Protein AF-A0AA97DYS7-F1 (afdb_monomer_lite)

Sequence (61 aa):
MNWEPFEDRKKLPAPWAGLSDKELQDVTGLDDAMFCHNGLFIAGCASFENTMKMAQMALEY

pLDDT: mean 94.13, std 9.4, range [57.0, 98.81]

Secondary structure (DSSP, 8-state):
---PPPPPSSPPPGGGTT-BHHHHHHHH--TTEEEE-TTSS-EEESSHHHHHHHHHHHHH-

Structure (mmCIF, N/CA/C/O backbone):
data_AF-A0AA97DYS7-F1
#
_entry.id   AF-A0AA97DYS7-F1
#
loop_
_atom_site.group_PDB
_atom_site.id
_atom_site.type_symbol
_atom_site.label_atom_id
_atom_site.label_alt_id
_atom_site.label_comp_id
_atom_site.label_asym_id
_atom_site.label_entity_id
_atom_site.label_seq_id
_atom_site.pdbx_PDB_ins_code
_atom_site.Cartn_x
_atom_site.Cartn_y
_atom_site.Cartn_z
_atom_site.occupancy
_atom_site.B_iso_or_equiv
_atom_site.auth_seq_id
_atom_site.auth_comp_id
_atom_site.auth_asym_id
_atom_site.auth_atom_id
_atom_site.pdbx_PDB_model_num
ATOM 1 N N . MET A 1 1 ? 28.551 15.475 -13.508 1.00 57.00 1 MET A N 1
ATOM 2 C CA . MET A 1 1 ? 27.759 14.881 -12.412 1.00 57.00 1 MET A CA 1
ATOM 3 C C . MET A 1 1 ? 27.238 13.570 -12.966 1.00 57.00 1 MET A C 1
ATOM 5 O O . MET A 1 1 ? 26.478 13.616 -13.922 1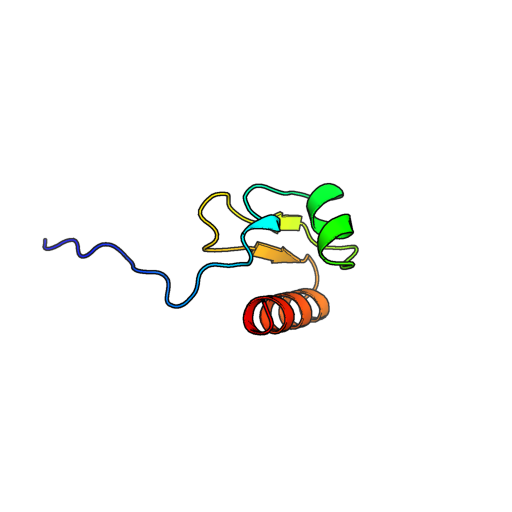.00 57.00 1 MET A O 1
ATOM 9 N N . ASN A 1 2 ? 27.763 12.437 -12.502 1.00 64.12 2 ASN A N 1
ATOM 10 C CA . ASN A 1 2 ? 27.315 11.128 -12.978 1.00 64.12 2 ASN A CA 1
ATOM 11 C C . ASN A 1 2 ? 26.053 10.766 -12.193 1.00 64.12 2 ASN A C 1
ATOM 13 O O . ASN A 1 2 ? 26.091 10.740 -10.964 1.00 64.12 2 ASN A O 1
ATOM 17 N N . TRP A 1 3 ? 24.942 10.587 -12.902 1.00 67.44 3 TRP A N 1
ATOM 18 C CA . TRP A 1 3 ? 23.655 10.199 -12.335 1.00 67.44 3 TRP A CA 1
ATOM 19 C C . TRP A 1 3 ? 23.480 8.701 -12.562 1.00 67.44 3 TRP A C 1
ATOM 21 O O . TRP A 1 3 ? 23.099 8.275 -13.649 1.00 67.44 3 TRP A O 1
ATOM 31 N N . GLU A 1 4 ? 23.803 7.908 -11.548 1.00 79.12 4 GLU A N 1
ATOM 32 C CA . GLU A 1 4 ? 23.416 6.499 -11.502 1.00 79.12 4 GLU A CA 1
ATOM 33 C C . GLU A 1 4 ?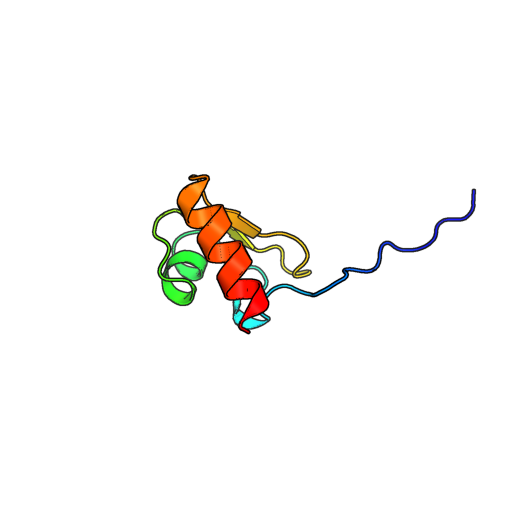 21.936 6.447 -11.075 1.00 79.12 4 GLU A C 1
ATOM 35 O O . GLU A 1 4 ? 21.578 7.080 -10.074 1.00 79.12 4 GLU A O 1
ATOM 40 N N . PRO A 1 5 ? 21.044 5.773 -11.821 1.00 73.69 5 PRO A N 1
ATOM 41 C CA . PRO A 1 5 ? 19.664 5.603 -11.389 1.00 73.69 5 PRO A CA 1
ATOM 42 C C . PRO A 1 5 ? 19.622 4.821 -10.070 1.00 73.69 5 PRO A C 1
ATOM 44 O O . PRO A 1 5 ? 20.351 3.852 -9.879 1.00 73.69 5 PRO A O 1
ATOM 47 N N . PHE A 1 6 ? 18.764 5.252 -9.146 1.00 73.56 6 PHE A N 1
ATOM 48 C CA . PHE A 1 6 ? 18.528 4.513 -7.911 1.00 73.56 6 PHE A CA 1
ATOM 49 C C . PHE A 1 6 ? 17.811 3.203 -8.253 1.00 73.56 6 PHE A C 1
ATOM 51 O O . PHE A 1 6 ? 16.696 3.228 -8.776 1.00 73.56 6 PHE A O 1
ATOM 58 N N . GLU A 1 7 ? 18.456 2.071 -7.986 1.00 80.69 7 GLU A N 1
ATOM 59 C CA . GLU A 1 7 ? 17.836 0.755 -8.111 1.00 80.69 7 GLU A CA 1
ATOM 60 C C . GLU A 1 7 ? 17.226 0.332 -6.772 1.00 80.69 7 GLU A C 1
ATOM 62 O O . GLU A 1 7 ? 17.888 0.325 -5.729 1.00 80.69 7 GLU A O 1
ATOM 67 N N . ASP A 1 8 ? 15.948 -0.045 -6.802 1.00 81.25 8 ASP A N 1
ATOM 68 C CA . ASP A 1 8 ? 15.282 -0.607 -5.634 1.00 81.25 8 ASP A CA 1
ATOM 69 C C . ASP A 1 8 ? 15.871 -1.983 -5.313 1.00 81.25 8 ASP A C 1
ATOM 71 O O . ASP A 1 8 ? 15.929 -2.862 -6.173 1.00 81.25 8 ASP A O 1
ATOM 75 N N . ARG A 1 9 ? 16.242 -2.213 -4.048 1.00 85.06 9 ARG A N 1
ATOM 76 C CA . ARG A 1 9 ? 16.759 -3.523 -3.605 1.00 85.06 9 ARG A CA 1
ATOM 77 C C . ARG A 1 9 ? 15.728 -4.646 -3.763 1.00 85.06 9 ARG A C 1
ATOM 79 O O . ARG A 1 9 ? 16.091 -5.773 -4.081 1.00 85.06 9 ARG A O 1
ATOM 86 N N . LYS A 1 10 ? 14.456 -4.336 -3.498 1.00 90.50 10 LYS A N 1
ATOM 87 C CA . LYS A 1 10 ? 13.285 -5.193 -3.720 1.00 90.50 10 LYS A CA 1
ATOM 88 C C . LYS A 1 10 ? 12.092 -4.277 -3.988 1.00 90.50 10 LYS A C 1
ATOM 90 O O . LYS A 1 10 ? 11.867 -3.332 -3.236 1.00 90.50 10 LYS A O 1
AT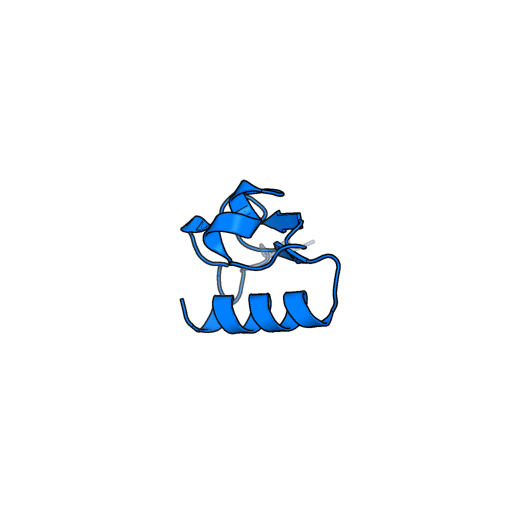OM 95 N N . LYS A 1 11 ? 11.337 -4.562 -5.049 1.00 95.88 11 LYS A N 1
ATOM 96 C CA . LYS A 1 11 ? 10.042 -3.920 -5.293 1.00 95.88 11 LYS A CA 1
ATOM 97 C C . LYS A 1 11 ? 9.027 -4.393 -4.254 1.00 95.88 11 LYS A C 1
ATOM 99 O O . LYS A 1 11 ? 9.016 -5.568 -3.892 1.00 95.88 11 LYS A O 1
ATOM 104 N N . LEU A 1 12 ? 8.157 -3.492 -3.815 1.00 97.56 12 LEU A N 1
ATOM 105 C CA . LEU A 1 12 ? 6.971 -3.843 -3.038 1.00 97.56 12 LEU A CA 1
ATOM 106 C C . LEU A 1 12 ? 6.048 -4.784 -3.839 1.00 97.56 12 LEU A C 1
ATOM 108 O O . LEU A 1 12 ? 6.170 -4.860 -5.066 1.00 97.56 12 LEU A O 1
ATOM 112 N N . PRO A 1 13 ? 5.125 -5.502 -3.174 1.00 97.94 13 PRO A N 1
ATOM 113 C CA . PRO A 1 13 ? 4.220 -6.439 -3.832 1.00 97.94 13 PRO A CA 1
ATOM 114 C C . PRO A 1 13 ? 3.466 -5.809 -5.005 1.00 97.94 13 PRO A C 1
ATOM 116 O O . PRO A 1 13 ? 2.812 -4.780 -4.852 1.00 97.94 13 PRO A O 1
ATOM 119 N N . ALA A 1 14 ? 3.512 -6.455 -6.174 1.00 97.69 14 ALA A N 1
ATOM 120 C CA . ALA A 1 14 ? 2.844 -5.964 -7.380 1.00 97.69 14 ALA A CA 1
ATOM 121 C C . ALA A 1 14 ? 1.343 -5.645 -7.194 1.00 97.69 14 ALA A C 1
ATOM 123 O O . ALA A 1 14 ? 0.905 -4.630 -7.735 1.00 97.69 14 ALA A O 1
ATOM 124 N N . PRO A 1 15 ? 0.560 -6.415 -6.403 1.00 98.00 15 PRO A N 1
ATOM 125 C CA . PRO A 1 15 ? -0.841 -6.086 -6.138 1.00 98.00 15 PRO A CA 1
ATOM 126 C C . PRO A 1 15 ? -1.066 -4.754 -5.416 1.00 98.00 15 PRO A C 1
ATOM 128 O O . PRO A 1 15 ? -2.190 -4.276 -5.406 1.00 98.0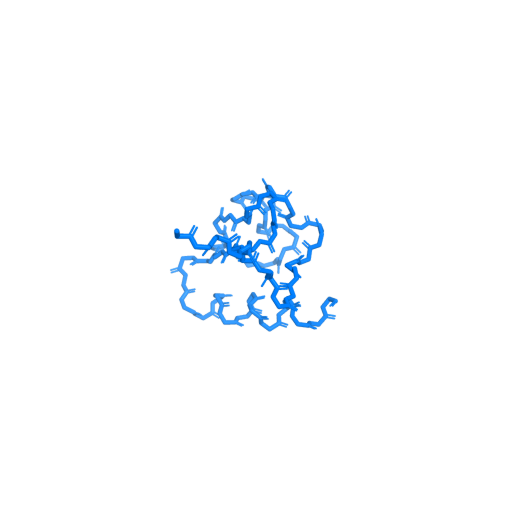0 15 PRO A O 1
ATOM 131 N N . TRP A 1 16 ? -0.041 -4.156 -4.799 1.00 98.56 16 TRP A N 1
ATOM 132 C CA . TRP A 1 16 ? -0.169 -2.880 -4.090 1.00 98.56 16 TRP A CA 1
ATOM 133 C C . TRP A 1 16 ? 0.034 -1.666 -5.005 1.00 98.56 16 TRP A C 1
ATOM 135 O O . TRP A 1 16 ? -0.192 -0.539 -4.572 1.00 98.56 16 TRP A O 1
ATOM 145 N N . ALA A 1 17 ? 0.483 -1.854 -6.250 1.00 98.38 17 ALA A N 1
ATOM 146 C CA . ALA A 1 17 ? 0.881 -0.759 -7.133 1.00 98.38 17 ALA A CA 1
ATOM 147 C C . ALA A 1 17 ? -0.241 0.276 -7.314 1.00 98.38 17 ALA A C 1
ATOM 149 O O . ALA A 1 17 ? -1.270 -0.007 -7.921 1.00 98.38 17 ALA A O 1
ATOM 150 N N . GLY A 1 18 ? -0.017 1.490 -6.806 1.00 98.62 18 GLY A N 1
ATOM 151 C CA . GLY A 1 18 ? -0.936 2.614 -6.974 1.00 98.62 18 GLY A CA 1
ATOM 152 C C . GLY A 1 18 ? -2.183 2.568 -6.091 1.00 98.62 18 GLY A C 1
ATOM 153 O O . GLY A 1 18 ? -2.996 3.480 -6.201 1.00 98.62 18 GLY A O 1
ATOM 154 N N . LEU A 1 19 ? -2.333 1.562 -5.222 1.00 98.81 19 LEU A N 1
ATOM 155 C CA . LEU A 1 19 ? -3.466 1.489 -4.303 1.00 98.81 19 LEU A CA 1
ATOM 156 C C . LEU A 1 19 ? -3.325 2.508 -3.167 1.00 98.81 19 LEU A C 1
ATOM 158 O O . LEU A 1 19 ? -2.223 2.756 -2.661 1.00 98.81 19 LEU A O 1
ATOM 162 N N . SER A 1 20 ? -4.456 3.046 -2.722 1.00 98.75 20 SER A N 1
ATOM 163 C CA . SER A 1 20 ? -4.552 3.960 -1.581 1.00 98.75 20 SER A CA 1
ATOM 164 C C . SER A 1 20 ? -5.780 3.679 -0.728 1.00 98.75 20 SER A C 1
ATOM 166 O O . SER A 1 20 ? -6.754 3.088 -1.199 1.00 98.75 20 SER A O 1
ATOM 168 N N . ASP A 1 21 ? -5.724 4.121 0.528 1.00 98.38 21 ASP A N 1
ATOM 169 C CA . ASP A 1 21 ? -6.804 4.026 1.507 1.00 98.38 21 ASP A CA 1
ATOM 170 C C . ASP A 1 21 ? -7.462 2.638 1.491 1.00 98.38 21 ASP A C 1
ATOM 172 O O . ASP A 1 21 ? -6.784 1.619 1.624 1.00 98.38 21 ASP A O 1
ATOM 176 N N . LYS A 1 22 ? -8.780 2.585 1.282 1.00 98.69 22 LYS A N 1
ATOM 177 C CA . LYS A 1 22 ? -9.580 1.369 1.389 1.00 98.69 22 LYS A CA 1
ATOM 178 C C . LYS A 1 22 ? -9.074 0.230 0.503 1.00 98.69 22 LYS A C 1
ATOM 180 O O . LYS A 1 22 ? -9.061 -0.911 0.948 1.00 98.69 22 LYS A O 1
ATOM 185 N N . GLU A 1 23 ? -8.611 0.529 -0.709 1.00 98.75 23 GLU A N 1
ATOM 186 C CA . GLU A 1 23 ? -8.114 -0.499 -1.628 1.00 98.75 23 GLU A CA 1
ATOM 187 C C . GLU A 1 23 ? -6.824 -1.138 -1.104 1.00 98.75 23 GLU A C 1
ATOM 189 O O . GLU A 1 23 ? -6.672 -2.359 -1.145 1.00 98.75 23 GLU A O 1
ATOM 194 N N . LEU A 1 24 ? -5.909 -0.331 -0.552 1.00 98.75 24 LEU A N 1
ATOM 195 C CA . LEU A 1 24 ? -4.685 -0.854 0.050 1.00 98.75 24 LEU A CA 1
ATOM 196 C C . LEU A 1 24 ? -4.973 -1.564 1.380 1.00 98.75 24 LEU A C 1
ATOM 198 O O . LEU A 1 24 ? -4.385 -2.609 1.660 1.00 98.75 24 LEU A O 1
ATOM 202 N N . GLN A 1 25 ? -5.891 -1.031 2.187 1.00 98.81 25 GLN A N 1
ATOM 203 C CA . GLN A 1 25 ? -6.345 -1.658 3.431 1.00 98.81 25 GLN A CA 1
ATOM 204 C C . GLN A 1 25 ? -6.936 -3.045 3.163 1.00 98.81 25 GLN A C 1
ATOM 206 O O . GLN A 1 25 ? -6.606 -3.995 3.865 1.00 98.81 25 GLN A O 1
ATOM 211 N N . ASP A 1 26 ? -7.748 -3.197 2.117 1.00 98.69 26 ASP A N 1
ATOM 212 C CA . ASP A 1 26 ? -8.403 -4.467 1.797 1.00 98.69 26 ASP A CA 1
ATOM 213 C C . ASP A 1 26 ? -7.404 -5.543 1.338 1.00 98.69 26 ASP A C 1
ATOM 215 O O . ASP A 1 26 ? -7.554 -6.709 1.707 1.00 98.69 26 ASP A O 1
ATOM 219 N N . VAL A 1 27 ? -6.349 -5.180 0.595 1.00 98.19 27 VAL A N 1
ATOM 220 C CA . VAL A 1 27 ? -5.322 -6.153 0.163 1.00 98.19 27 VAL A CA 1
ATOM 221 C C . VAL A 1 27 ? -4.262 -6.440 1.228 1.00 98.19 27 VAL A C 1
ATOM 223 O O . VAL A 1 27 ? -3.580 -7.463 1.150 1.00 98.19 27 VAL A O 1
ATOM 226 N N . THR A 1 28 ? -4.082 -5.546 2.202 1.00 98.19 28 THR A N 1
ATOM 227 C CA . THR A 1 28 ? -3.091 -5.720 3.277 1.00 98.19 28 THR A CA 1
ATOM 228 C C . THR A 1 28 ? -3.693 -6.244 4.578 1.00 98.19 28 THR A C 1
ATOM 230 O O . THR A 1 28 ? -2.980 -6.832 5.387 1.00 98.19 28 THR A O 1
ATOM 233 N N . GLY A 1 29 ? -4.989 -6.030 4.803 1.00 98.38 29 GLY A N 1
ATOM 234 C CA . GLY A 1 29 ? -5.631 -6.228 6.101 1.00 98.38 29 GLY A CA 1
ATOM 235 C C . GLY A 1 29 ? -5.202 -5.213 7.168 1.00 98.38 29 GLY A C 1
ATOM 236 O O . GLY A 1 29 ? -5.510 -5.416 8.341 1.00 98.38 29 GLY A O 1
ATOM 237 N N . LEU A 1 30 ? -4.483 -4.148 6.794 1.00 98.56 30 LEU A N 1
ATOM 238 C CA . LEU A 1 30 ? -4.027 -3.089 7.696 1.00 98.56 30 LEU A CA 1
ATOM 239 C C . LEU A 1 30 ? -4.964 -1.892 7.547 1.00 98.56 30 LEU A C 1
ATOM 241 O O . LEU A 1 30 ? -4.991 -1.263 6.497 1.00 98.56 30 LEU A O 1
ATOM 245 N N . ASP A 1 31 ? -5.740 -1.595 8.584 1.00 98.44 31 ASP A N 1
ATOM 246 C CA . ASP A 1 31 ? -6.826 -0.603 8.587 1.00 98.44 31 ASP A CA 1
ATOM 247 C C . ASP A 1 31 ? -6.364 0.855 8.454 1.00 98.44 31 ASP A C 1
ATOM 249 O O . ASP A 1 31 ? -7.149 1.725 8.082 1.00 98.44 31 ASP A O 1
ATOM 253 N N . ASP A 1 32 ? -5.088 1.117 8.711 1.00 98.69 32 ASP A N 1
ATOM 254 C CA . ASP A 1 32 ? -4.451 2.425 8.599 1.00 98.69 32 ASP A CA 1
ATOM 255 C C . ASP A 1 32 ? -3.430 2.504 7.450 1.00 98.69 32 ASP A C 1
ATOM 257 O O . ASP A 1 32 ? -2.625 3.442 7.406 1.00 98.69 32 ASP A O 1
ATOM 261 N N . ALA A 1 33 ? -3.448 1.538 6.521 1.00 98.81 33 ALA A N 1
ATOM 262 C CA . ALA A 1 33 ? -2.672 1.619 5.290 1.00 98.81 33 ALA A CA 1
ATOM 263 C C . ALA A 1 33 ? -3.114 2.843 4.472 1.00 98.81 33 ALA A C 1
ATOM 265 O O . ALA A 1 33 ? -4.307 3.052 4.239 1.00 98.81 33 ALA A O 1
ATOM 266 N N . MET A 1 34 ? -2.144 3.660 4.052 1.00 98.62 34 MET A N 1
ATOM 267 C CA . MET A 1 34 ? -2.400 4.966 3.436 1.00 98.62 34 MET A CA 1
ATOM 268 C C . MET A 1 34 ? -2.254 4.920 1.916 1.00 98.62 34 MET A C 1
ATOM 270 O O . MET A 1 34 ? -3.163 5.300 1.186 1.00 98.62 34 MET A O 1
ATOM 274 N N . PHE A 1 35 ? -1.102 4.469 1.417 1.00 98.69 35 PHE A N 1
ATOM 275 C CA . PHE A 1 35 ? -0.845 4.367 -0.019 1.00 98.69 35 PHE A CA 1
ATOM 276 C C . PHE A 1 35 ? 0.362 3.480 -0.319 1.00 98.69 35 PHE A C 1
ATOM 278 O O . PHE A 1 35 ? 1.228 3.276 0.535 1.00 98.69 35 PHE A O 1
ATOM 285 N N . CYS A 1 36 ? 0.440 3.007 -1.561 1.00 98.75 36 CYS A N 1
ATOM 286 C CA . CYS A 1 36 ? 1.631 2.423 -2.157 1.00 98.75 36 CYS A CA 1
ATOM 287 C C . CYS A 1 36 ? 1.883 3.077 -3.518 1.00 98.75 36 CYS A C 1
ATOM 289 O O . CYS A 1 36 ? 1.009 3.138 -4.383 1.00 98.75 36 CYS A O 1
ATOM 291 N N . HIS A 1 37 ? 3.096 3.589 -3.727 1.00 98.25 37 HIS A N 1
ATOM 292 C CA . HIS A 1 37 ? 3.455 4.252 -4.976 1.00 98.25 37 HIS A CA 1
ATOM 293 C C . HIS A 1 37 ? 3.338 3.278 -6.162 1.00 98.25 37 HIS A C 1
ATOM 295 O O . HIS A 1 37 ? 3.736 2.118 -6.059 1.00 98.25 37 HIS A O 1
ATOM 301 N N . ASN A 1 38 ? 2.867 3.752 -7.322 1.00 98.00 38 ASN A N 1
ATOM 302 C CA . ASN A 1 38 ? 2.713 2.929 -8.535 1.00 98.00 38 ASN A CA 1
ATOM 303 C C . ASN A 1 38 ? 4.030 2.260 -8.986 1.00 98.00 38 ASN A C 1
ATOM 305 O O . ASN A 1 38 ? 4.048 1.161 -9.521 1.00 98.00 38 ASN A O 1
ATOM 309 N N . GLY A 1 39 ? 5.158 2.921 -8.722 1.00 96.31 39 GLY A N 1
ATOM 310 C CA . GLY A 1 39 ? 6.511 2.400 -8.952 1.00 96.31 39 GLY A CA 1
ATOM 311 C C . GLY A 1 39 ? 7.021 1.388 -7.915 1.00 96.31 39 GLY A C 1
ATOM 312 O O . GLY A 1 39 ? 8.156 0.934 -8.060 1.00 96.31 39 GLY A O 1
ATOM 313 N N . LEU A 1 40 ? 6.223 1.049 -6.893 1.00 97.19 40 LEU A N 1
ATOM 314 C CA . LEU A 1 40 ? 6.490 0.007 -5.889 1.00 97.19 40 LEU A CA 1
ATOM 315 C C . LEU A 1 40 ? 7.780 0.198 -5.069 1.00 97.19 40 LEU A C 1
ATOM 317 O O . LEU A 1 40 ? 8.389 -0.780 -4.646 1.00 97.19 40 LEU A O 1
ATOM 321 N N . PHE A 1 41 ? 8.205 1.442 -4.839 1.00 95.31 41 PHE A N 1
ATOM 322 C CA . PHE A 1 41 ? 9.395 1.751 -4.028 1.00 95.31 41 PHE A CA 1
ATOM 323 C C . PHE A 1 41 ? 9.066 2.274 -2.621 1.00 95.31 41 PHE A C 1
ATOM 325 O O . PHE A 1 41 ? 9.944 2.322 -1.764 1.00 95.31 41 PHE A O 1
ATOM 332 N N . ILE A 1 42 ? 7.817 2.686 -2.368 1.00 97.19 42 ILE A N 1
ATOM 333 C CA . ILE A 1 42 ? 7.375 3.177 -1.059 1.00 97.19 42 ILE A CA 1
ATOM 334 C C . ILE A 1 42 ? 5.891 2.886 -0.836 1.00 97.19 42 ILE A C 1
ATOM 336 O O . ILE A 1 42 ? 5.075 3.034 -1.747 1.00 97.19 42 ILE A O 1
ATOM 340 N N . ALA A 1 43 ? 5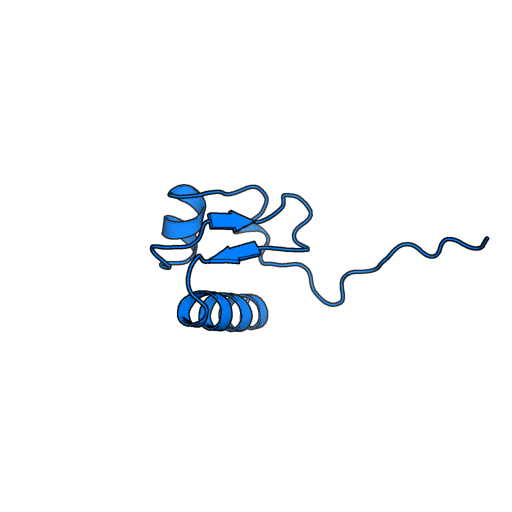.565 2.491 0.389 1.00 98.31 43 ALA A N 1
ATOM 341 C CA . ALA A 1 43 ? 4.220 2.384 0.930 1.00 98.31 43 ALA A CA 1
ATOM 342 C C . ALA A 1 43 ? 4.274 2.706 2.426 1.00 98.31 43 ALA A C 1
ATOM 344 O O . ALA A 1 43 ? 5.358 2.694 3.018 1.00 98.31 43 ALA A O 1
ATOM 345 N N . GLY A 1 44 ? 3.132 3.005 3.036 1.00 98.38 44 GLY A N 1
ATOM 346 C CA . GLY A 1 44 ? 3.103 3.341 4.454 1.00 98.38 44 GLY A CA 1
ATOM 347 C C . GLY A 1 44 ? 1.740 3.187 5.106 1.00 98.38 44 GLY A C 1
ATOM 348 O O . GLY A 1 44 ? 0.701 3.185 4.442 1.00 98.38 44 GLY A O 1
ATOM 349 N N . CYS A 1 45 ? 1.785 3.081 6.430 1.00 98.81 45 CYS A N 1
ATOM 350 C CA . CYS A 1 45 ? 0.633 3.107 7.322 1.00 98.81 45 CYS A CA 1
ATOM 351 C C . CYS A 1 45 ? 0.731 4.331 8.243 1.00 98.81 45 CYS A C 1
ATOM 353 O O . CYS A 1 45 ? 1.819 4.884 8.426 1.00 98.81 45 CYS A O 1
ATOM 355 N N . ALA A 1 46 ? -0.379 4.740 8.857 1.00 98.62 46 ALA A N 1
ATOM 356 C CA . ALA A 1 46 ? -0.358 5.838 9.825 1.00 98.62 46 ALA A CA 1
ATOM 357 C C . ALA A 1 46 ? 0.418 5.473 11.106 1.00 98.62 46 ALA A C 1
ATOM 359 O O . ALA A 1 46 ? 1.083 6.322 11.703 1.00 98.62 46 ALA A O 1
ATOM 360 N N . SER A 1 47 ? 0.347 4.212 11.535 1.00 98.69 47 SER A N 1
ATOM 361 C CA . SER A 1 47 ? 1.035 3.706 12.718 1.00 98.69 47 SER A CA 1
ATOM 362 C C . SER A 1 47 ? 2.386 3.076 12.388 1.00 98.69 47 SER A C 1
ATOM 364 O O . SER A 1 47 ? 2.599 2.434 11.353 1.00 98.69 47 SER A O 1
ATOM 366 N N . PHE A 1 48 ? 3.314 3.209 13.336 1.00 98.56 48 PHE A N 1
ATOM 367 C CA . PHE A 1 48 ? 4.593 2.508 13.288 1.00 98.56 48 PHE A CA 1
ATOM 368 C C . PHE A 1 48 ? 4.400 0.985 13.310 1.00 98.56 48 PHE A C 1
ATOM 370 O O . PHE A 1 48 ? 5.056 0.272 12.558 1.00 98.56 48 PHE A O 1
ATOM 377 N N . GLU A 1 49 ? 3.471 0.487 14.132 1.00 98.69 49 GLU A N 1
ATOM 378 C CA . GLU A 1 49 ? 3.194 -0.946 14.260 1.00 98.69 49 GLU A CA 1
ATOM 379 C C . GLU A 1 49 ? 2.770 -1.568 12.923 1.00 98.69 49 GLU A C 1
ATOM 381 O O . GLU A 1 49 ? 3.379 -2.546 12.481 1.00 98.69 49 GLU A O 1
ATOM 386 N N . ASN A 1 50 ? 1.778 -0.989 12.242 1.00 98.69 50 ASN A N 1
ATOM 387 C CA . ASN A 1 50 ? 1.324 -1.524 10.961 1.00 98.69 50 ASN A CA 1
ATOM 388 C C . ASN A 1 50 ? 2.329 -1.252 9.837 1.00 98.69 50 ASN A C 1
ATOM 390 O O . ASN A 1 50 ? 2.473 -2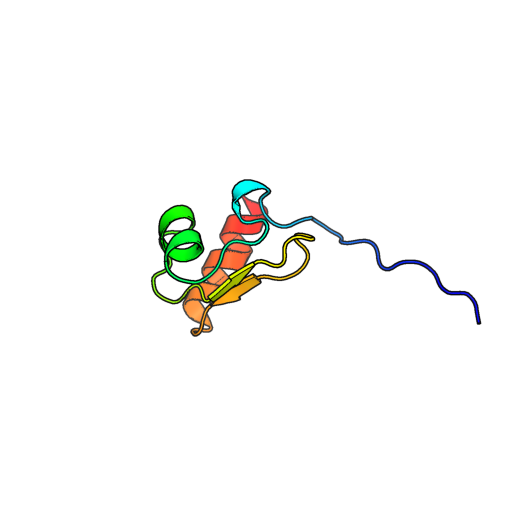.093 8.956 1.00 98.69 50 ASN A O 1
ATOM 394 N N . THR A 1 51 ? 3.124 -0.177 9.909 1.00 98.62 51 THR A N 1
ATOM 395 C CA . THR A 1 51 ? 4.259 0.018 8.986 1.00 98.62 51 THR A CA 1
ATOM 396 C C . THR A 1 51 ? 5.277 -1.121 9.105 1.00 98.62 51 THR A C 1
ATOM 398 O O . THR A 1 51 ? 5.743 -1.642 8.092 1.00 98.62 51 THR A O 1
ATOM 401 N N . MET A 1 52 ? 5.588 -1.572 10.325 1.00 98.62 52 MET A N 1
ATOM 402 C CA . MET A 1 52 ? 6.479 -2.718 10.536 1.00 98.62 52 MET A CA 1
ATOM 403 C C . MET A 1 52 ? 5.866 -4.031 10.027 1.00 98.62 52 MET A C 1
ATOM 405 O O . MET A 1 52 ? 6.572 -4.821 9.398 1.00 98.62 52 MET A O 1
ATOM 409 N N . LYS A 1 53 ? 4.558 -4.252 10.227 1.00 98.62 53 LYS A N 1
ATOM 410 C CA . LYS A 1 53 ? 3.845 -5.405 9.641 1.00 98.62 53 LYS A CA 1
ATOM 411 C C . LYS A 1 53 ? 3.879 -5.363 8.113 1.00 98.62 53 LYS A C 1
ATOM 413 O O . LYS A 1 53 ? 4.229 -6.359 7.493 1.00 98.62 53 LYS A O 1
ATOM 418 N N . MET A 1 54 ? 3.595 -4.210 7.508 1.00 98.50 54 MET A N 1
ATOM 419 C CA . MET A 1 54 ? 3.644 -4.000 6.058 1.00 98.50 54 MET A CA 1
ATOM 420 C C . MET A 1 54 ? 5.040 -4.292 5.493 1.00 98.50 54 MET A C 1
ATOM 422 O O . MET A 1 54 ? 5.158 -4.957 4.464 1.00 98.50 54 MET A O 1
ATOM 426 N N . ALA A 1 55 ? 6.100 -3.849 6.176 1.00 97.69 55 ALA A N 1
ATOM 427 C CA . ALA A 1 55 ? 7.475 -4.154 5.788 1.00 97.69 55 ALA A CA 1
ATOM 428 C C . ALA A 1 55 ? 7.760 -5.665 5.823 1.00 97.69 55 ALA A C 1
ATOM 430 O O . ALA A 1 55 ? 8.345 -6.190 4.879 1.00 97.69 55 ALA A O 1
ATOM 431 N N . GLN A 1 56 ? 7.305 -6.371 6.864 1.00 98.00 56 GLN A N 1
ATOM 432 C CA . GLN A 1 56 ? 7.430 -7.828 6.955 1.00 98.00 56 GLN A CA 1
ATOM 433 C C . GLN A 1 56 ? 6.650 -8.535 5.838 1.00 98.00 56 GLN A C 1
ATOM 435 O O . GLN A 1 56 ? 7.210 -9.385 5.150 1.00 98.00 56 GLN A O 1
ATOM 440 N N . MET A 1 57 ? 5.400 -8.130 5.587 1.00 97.56 57 MET A N 1
ATOM 441 C CA . MET A 1 57 ? 4.589 -8.662 4.487 1.00 97.56 57 MET A CA 1
ATOM 442 C C . MET A 1 57 ? 5.317 -8.517 3.151 1.00 97.56 57 MET A C 1
ATOM 444 O O . MET A 1 57 ? 5.436 -9.486 2.413 1.00 97.56 57 MET A O 1
ATOM 448 N N . ALA A 1 58 ? 5.873 -7.338 2.856 1.00 97.25 58 ALA A N 1
ATOM 449 C CA . ALA A 1 58 ? 6.604 -7.089 1.614 1.00 97.25 58 ALA A CA 1
ATOM 450 C C . ALA A 1 58 ? 7.818 -8.019 1.413 1.00 97.25 58 ALA A C 1
ATOM 452 O O . ALA A 1 58 ? 8.245 -8.235 0.276 1.00 97.25 58 ALA A O 1
ATOM 453 N N . LEU A 1 59 ? 8.382 -8.596 2.480 1.00 95.88 59 LEU A N 1
ATOM 454 C CA . LEU A 1 59 ? 9.451 -9.595 2.389 1.00 95.88 59 LEU A CA 1
ATOM 455 C C . LEU A 1 59 ? 8.930 -11.001 2.066 1.00 95.88 59 LEU A C 1
ATOM 457 O O . LEU A 1 59 ? 9.651 -11.741 1.400 1.00 95.88 59 LEU A O 1
ATOM 461 N N . GLU A 1 60 ? 7.712 -11.334 2.493 1.00 94.25 60 GLU A N 1
ATOM 462 C CA . GLU A 1 60 ? 7.086 -12.660 2.355 1.00 94.25 60 GLU A CA 1
ATOM 463 C C . GLU A 1 60 ? 6.361 -12.883 1.017 1.00 94.25 60 GLU A C 1
ATOM 465 O O . GLU A 1 60 ? 6.100 -14.031 0.660 1.00 94.25 60 GLU A O 1
ATOM 470 N N . TYR A 1 61 ? 6.073 -11.808 0.275 1.00 85.75 61 TYR A N 1
ATOM 471 C CA . TYR A 1 61 ? 5.639 -11.870 -1.130 1.00 85.75 61 TYR A CA 1
ATOM 472 C C . TYR A 1 61 ? 6.755 -12.313 -2.084 1.00 85.75 61 TYR A C 1
ATOM 474 O O . TYR A 1 61 ? 7.926 -11.884 -1.890 1.00 85.75 61 TYR A O 1
#

Foldseek 3Di:
DDDDDDDAPAFFDQCQQFDAQPSNCVVLVPNQWGGAHNRRRDTDGPDPVVRVVSVVVRVVD

Radius of gyration: 12.47 Å; chains: 1; bounding box: 37×28×27 Å